Protein AF-A0A2D1U1T8-F1 (afdb_monomer_lite)

Organism: NCBI:txid363852

Radius of gyration: 17.09 Å; chains: 1; bounding box: 47×37×37 Å

Structure (mmCIF, N/CA/C/O backbone):
data_AF-A0A2D1U1T8-F1
#
_entry.id   AF-A0A2D1U1T8-F1
#
loop_
_atom_site.group_PDB
_atom_site.id
_atom_site.type_symbol
_atom_site.label_atom_id
_atom_site.label_alt_id
_atom_site.label_comp_id
_atom_site.label_asym_id
_atom_site.label_entity_id
_atom_site.label_seq_id
_atom_site.pdbx_PDB_ins_code
_atom_site.Cartn_x
_atom_site.Cartn_y
_atom_site.Cartn_z
_atom_site.occupancy
_atom_site.B_iso_or_equiv
_atom_site.auth_seq_id
_atom_site.auth_comp_id
_atom_site.auth_asym_id
_atom_site.auth_atom_id
_atom_site.pdbx_PDB_model_num
ATOM 1 N N . MET A 1 1 ? -21.885 9.588 4.113 1.00 41.53 1 MET A N 1
ATOM 2 C CA . MET A 1 1 ? -21.966 8.549 3.064 1.00 41.53 1 MET A CA 1
ATOM 3 C C . MET A 1 1 ? -20.714 8.677 2.217 1.00 41.53 1 MET A C 1
ATOM 5 O O . MET A 1 1 ? -20.430 9.784 1.781 1.00 41.53 1 MET A O 1
ATOM 9 N N . GLY A 1 2 ? -19.911 7.618 2.103 1.00 47.50 2 GLY A N 1
ATOM 10 C CA . GLY A 1 2 ? -18.687 7.653 1.299 1.00 47.50 2 GLY A CA 1
ATOM 11 C C . GLY A 1 2 ? -19.028 7.720 -0.188 1.00 47.50 2 GLY A C 1
ATOM 12 O O . GLY A 1 2 ? -19.936 7.023 -0.636 1.00 47.50 2 GLY A O 1
ATOM 13 N N . ASN A 1 3 ? -18.329 8.566 -0.944 1.00 52.59 3 ASN A N 1
ATOM 14 C CA . ASN A 1 3 ? -18.464 8.590 -2.397 1.00 52.59 3 ASN A CA 1
ATOM 15 C C . ASN A 1 3 ? -17.916 7.274 -2.956 1.00 52.59 3 ASN A C 1
ATOM 17 O O . ASN A 1 3 ? -16.725 6.993 -2.818 1.00 52.59 3 ASN A O 1
ATOM 21 N N . ALA A 1 4 ? -18.791 6.462 -3.552 1.00 58.38 4 ALA A N 1
ATOM 22 C CA . ALA A 1 4 ? -18.382 5.251 -4.243 1.00 58.38 4 ALA A CA 1
ATOM 23 C C . ALA A 1 4 ? -17.460 5.615 -5.415 1.00 58.38 4 ALA A C 1
ATOM 25 O O . ALA A 1 4 ? -17.736 6.530 -6.187 1.00 58.38 4 ALA A O 1
ATOM 26 N N . ILE A 1 5 ? -16.363 4.874 -5.521 1.00 56.47 5 ILE A N 1
ATOM 27 C CA . ILE A 1 5 ? -15.279 5.047 -6.501 1.00 56.47 5 ILE A CA 1
ATOM 28 C C . ILE A 1 5 ? -15.797 5.012 -7.929 1.00 56.47 5 ILE A C 1
ATOM 30 O O . ILE A 1 5 ? -15.377 5.767 -8.801 1.00 56.47 5 ILE A O 1
ATOM 34 N N . PHE A 1 6 ? -16.716 4.089 -8.144 1.00 72.56 6 PHE A N 1
ATOM 35 C CA . PHE A 1 6 ? -17.351 3.855 -9.408 1.00 72.56 6 PHE A CA 1
ATOM 36 C C . PHE A 1 6 ? -18.832 4.117 -9.214 1.00 72.56 6 PHE A C 1
ATOM 38 O O . PHE A 1 6 ? -19.437 3.645 -8.246 1.00 72.56 6 PHE A O 1
ATOM 45 N N . SER A 1 7 ? -19.426 4.865 -10.140 1.00 80.69 7 SER A N 1
ATOM 46 C CA . SER A 1 7 ? -20.875 4.989 -10.158 1.00 80.69 7 SER A CA 1
ATOM 47 C C . SER A 1 7 ? -21.492 3.602 -10.331 1.00 80.69 7 SER A C 1
ATOM 49 O O . SER A 1 7 ? -20.929 2.733 -11.004 1.00 80.69 7 SER A O 1
ATOM 51 N N . GLN A 1 8 ? -22.679 3.396 -9.760 1.00 83.38 8 GLN A N 1
ATOM 52 C CA . GLN A 1 8 ? -23.401 2.140 -9.947 1.00 83.38 8 GLN A CA 1
ATOM 53 C C . GLN A 1 8 ? -23.599 1.839 -11.440 1.00 83.38 8 GLN A C 1
ATOM 55 O O . GLN A 1 8 ? -23.509 0.687 -11.859 1.00 83.38 8 GLN A O 1
ATOM 60 N N . THR A 1 9 ? -23.795 2.880 -12.253 1.00 85.81 9 THR A N 1
ATOM 61 C CA . THR A 1 9 ? -23.894 2.795 -13.713 1.00 85.81 9 THR A CA 1
ATOM 62 C C . THR A 1 9 ? -22.612 2.268 -14.352 1.00 85.81 9 THR A C 1
ATOM 64 O O . THR A 1 9 ? -22.692 1.371 -15.186 1.00 85.81 9 THR A O 1
ATOM 67 N N . PHE A 1 10 ? -21.442 2.776 -13.948 1.00 86.00 10 PHE A N 1
ATOM 68 C CA . PHE A 1 10 ? -20.150 2.279 -14.425 1.00 86.00 10 PHE A CA 1
ATOM 69 C C . PHE A 1 10 ? -19.957 0.817 -14.016 1.00 86.00 10 PHE A C 1
ATOM 71 O O . PHE A 1 10 ? -19.751 -0.031 -14.877 1.00 86.00 10 PHE A O 1
ATOM 78 N N . LEU A 1 11 ? -20.122 0.490 -12.728 1.00 85.31 11 LEU A N 1
ATOM 79 C CA . LEU A 1 11 ? -19.961 -0.884 -12.233 1.00 85.31 11 LEU A CA 1
ATOM 80 C C . LEU A 1 11 ? -20.883 -1.864 -12.944 1.00 85.31 11 LEU A C 1
ATOM 82 O O . LEU A 1 11 ? -20.452 -2.949 -13.309 1.00 85.31 11 LEU A O 1
ATOM 86 N N . SER A 1 12 ? -22.135 -1.478 -13.183 1.00 86.50 12 SER A N 1
ATOM 87 C CA . SER A 1 12 ? -23.113 -2.346 -13.841 1.00 86.50 12 SER A CA 1
ATOM 88 C C . SER A 1 12 ? -22.674 -2.770 -15.245 1.00 86.50 12 SER A C 1
ATOM 90 O O . SER A 1 12 ? -23.080 -3.835 -15.696 1.00 86.50 12 SER A O 1
ATOM 92 N N . GLN A 1 13 ? -21.845 -1.983 -15.939 1.00 87.88 13 GLN A N 1
ATOM 93 C CA . GLN A 1 13 ? -21.294 -2.375 -17.240 1.00 87.88 13 GLN A CA 1
ATOM 94 C C . GLN A 1 13 ? -20.273 -3.508 -17.099 1.00 87.88 13 GLN A C 1
ATOM 96 O O . GLN A 1 13 ? -20.350 -4.480 -17.841 1.00 87.88 13 GLN A O 1
ATOM 101 N N . TYR A 1 14 ? -19.384 -3.427 -16.109 1.00 83.25 14 TYR A N 1
ATOM 102 C CA . TYR A 1 14 ? -18.359 -4.446 -15.858 1.00 83.25 14 TYR A CA 1
ATOM 103 C C . TYR A 1 14 ? -18.921 -5.688 -15.150 1.00 83.25 14 TYR A C 1
ATOM 105 O O . TYR A 1 14 ? -18.466 -6.803 -15.386 1.00 83.25 14 TYR A O 1
ATOM 113 N N . LEU A 1 15 ? -19.947 -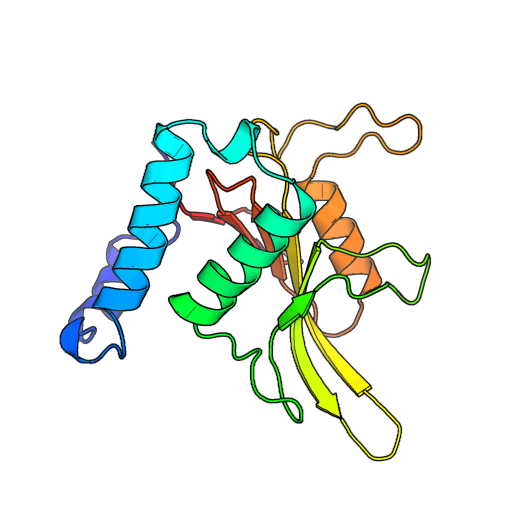5.521 -14.312 1.00 85.81 15 LEU A N 1
ATOM 114 C CA . LEU A 1 15 ? -20.564 -6.615 -13.560 1.00 85.81 15 LEU A CA 1
ATOM 115 C C . LEU A 1 15 ? -21.448 -7.530 -14.417 1.00 85.81 15 LEU A C 1
ATOM 117 O O . LEU A 1 15 ? -21.689 -8.665 -14.015 1.00 85.81 15 LEU A O 1
ATOM 121 N N . LYS A 1 16 ? -21.925 -7.074 -15.587 1.00 85.88 16 LYS A N 1
ATOM 122 C CA . LYS A 1 16 ? -22.745 -7.898 -16.499 1.00 85.88 16 LYS A CA 1
ATOM 123 C C . LYS A 1 16 ? -22.043 -9.196 -16.890 1.00 85.88 16 LYS A C 1
ATOM 125 O O . LYS A 1 16 ? -22.657 -10.266 -16.841 1.00 85.88 16 LYS A O 1
ATOM 130 N N . ASP A 1 17 ? -20.756 -9.091 -17.197 1.00 83.25 17 ASP A N 1
ATOM 131 C CA . ASP A 1 17 ? -19.939 -10.207 -17.674 1.00 83.25 17 ASP A CA 1
ATOM 132 C C . ASP A 1 17 ? -19.016 -10.762 -16.588 1.00 83.25 17 ASP A C 1
ATOM 134 O O . ASP A 1 17 ? -18.489 -11.863 -16.731 1.00 83.25 17 ASP A O 1
ATOM 138 N N . PHE A 1 18 ? -18.877 -10.058 -15.460 1.00 83.50 18 PHE A N 1
ATOM 139 C CA . PHE A 1 18 ? -18.132 -10.568 -14.320 1.00 83.50 18 PHE A CA 1
ATOM 140 C C . PHE A 1 18 ? -18.779 -11.850 -13.785 1.00 83.50 18 PHE A C 1
ATOM 142 O O . PHE A 1 18 ? -19.981 -11.917 -13.493 1.00 83.50 18 PHE A O 1
ATOM 149 N N . ARG A 1 19 ? -17.968 -12.895 -13.641 1.00 83.88 19 ARG A N 1
ATOM 150 C CA . ARG A 1 19 ? -18.368 -14.154 -13.023 1.00 83.88 19 ARG A CA 1
ATOM 151 C C . ARG A 1 19 ? -17.420 -14.415 -11.871 1.00 83.88 19 ARG A C 1
ATOM 153 O O . ARG A 1 19 ? -16.257 -14.717 -12.069 1.00 83.88 19 ARG A O 1
ATOM 160 N N . LEU A 1 20 ? -17.941 -14.369 -10.649 1.00 79.38 20 LEU A N 1
ATOM 161 C CA . LEU A 1 20 ? -17.135 -14.648 -9.459 1.00 79.38 20 LEU A CA 1
ATOM 162 C C . LEU A 1 20 ? -16.451 -16.028 -9.528 1.00 79.38 20 LEU A C 1
ATOM 164 O O . LEU A 1 20 ? -15.364 -16.212 -9.002 1.00 79.38 20 LEU A O 1
ATOM 168 N N . GLN A 1 21 ? -17.086 -16.986 -10.207 1.00 79.31 21 GLN A N 1
ATOM 169 C CA . GLN A 1 21 ? -16.575 -18.343 -10.412 1.00 79.31 21 GLN A CA 1
ATOM 170 C C . GLN A 1 21 ? -15.409 -18.424 -11.411 1.00 79.31 21 GLN A C 1
ATOM 172 O O . GLN A 1 21 ? -14.695 -19.420 -11.397 1.00 79.31 21 GLN A O 1
ATOM 177 N N . SER A 1 22 ? -15.220 -17.423 -12.282 1.00 83.06 22 SER A N 1
ATOM 178 C CA . SER A 1 22 ? -14.068 -17.382 -13.195 1.00 83.06 22 SER A CA 1
ATOM 179 C C . SER A 1 22 ? -12.816 -16.807 -12.536 1.00 83.06 22 SER A C 1
ATOM 181 O O . SER A 1 22 ? -11.733 -16.913 -13.103 1.00 83.06 22 SER A O 1
ATOM 183 N N . GLU A 1 23 ? -12.949 -16.207 -11.352 1.00 82.19 23 GLU A N 1
ATOM 184 C CA . GLU A 1 23 ? -11.810 -15.731 -10.579 1.00 82.19 23 GLU A CA 1
ATOM 185 C C . GLU A 1 23 ? -11.102 -16.896 -9.896 1.00 82.19 23 GLU A C 1
ATOM 187 O O . GLU A 1 23 ? -11.680 -17.625 -9.084 1.00 82.19 23 GLU A O 1
ATOM 192 N N . THR A 1 24 ? -9.814 -17.046 -10.190 1.00 83.75 24 THR A N 1
ATOM 193 C CA . THR A 1 24 ? -8.978 -18.038 -9.519 1.00 83.75 24 THR A CA 1
ATOM 194 C C . THR A 1 24 ? -8.834 -17.696 -8.038 1.00 83.75 24 THR A C 1
ATOM 196 O O . THR A 1 24 ? -8.708 -16.528 -7.652 1.00 83.75 24 THR A O 1
ATOM 199 N N . ASP A 1 25 ? -8.839 -18.734 -7.202 1.00 88.62 25 ASP A N 1
ATOM 200 C CA . ASP A 1 25 ? -8.588 -18.648 -5.761 1.00 88.62 25 ASP A CA 1
ATOM 201 C C . ASP A 1 25 ? -9.517 -17.693 -4.994 1.00 88.62 25 ASP A C 1
ATOM 203 O O . ASP A 1 25 ? -9.158 -17.178 -3.934 1.00 88.62 25 ASP A O 1
ATOM 207 N N . ILE A 1 26 ? -10.741 -17.467 -5.484 1.00 89.75 26 ILE A N 1
ATOM 208 C CA . ILE A 1 26 ? -11.657 -16.483 -4.892 1.00 89.75 26 ILE A CA 1
ATOM 209 C C . ILE A 1 26 ? -11.950 -16.730 -3.404 1.00 89.75 26 ILE A C 1
ATOM 211 O O . ILE A 1 26 ? -12.024 -15.783 -2.621 1.00 89.75 26 ILE A O 1
ATOM 215 N N . TYR A 1 27 ? -12.051 -17.994 -2.982 1.00 90.62 27 TYR A N 1
ATOM 216 C CA . TYR A 1 27 ? -12.246 -18.351 -1.574 1.00 90.62 27 TYR A CA 1
ATOM 217 C C . TYR A 1 27 ? -11.041 -17.975 -0.710 1.00 90.62 27 TYR A C 1
ATOM 219 O O . TYR A 1 27 ? -11.219 -17.409 0.365 1.00 90.62 27 TYR A O 1
ATOM 227 N N . ARG A 1 28 ? -9.823 -18.209 -1.210 1.00 93.19 28 ARG A N 1
ATOM 228 C CA . ARG A 1 28 ? -8.581 -17.823 -0.531 1.00 93.19 28 ARG A CA 1
ATOM 229 C C . ARG A 1 28 ? -8.463 -16.302 -0.433 1.00 93.19 28 ARG A C 1
ATOM 231 O O . ARG A 1 28 ? -8.166 -15.779 0.635 1.00 93.19 28 ARG A O 1
ATOM 238 N N . LYS A 1 29 ? -8.750 -15.577 -1.521 1.0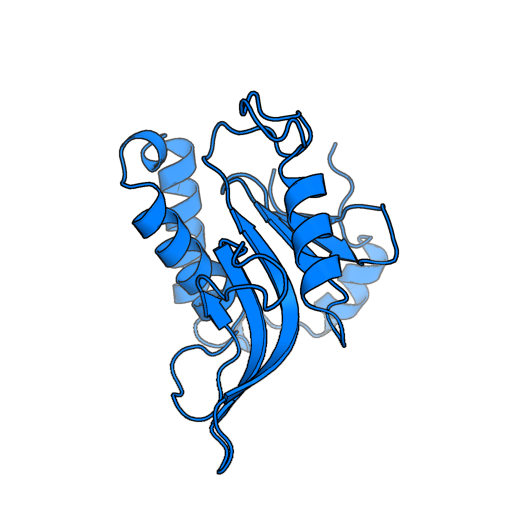0 94.12 29 LYS A N 1
ATOM 239 C CA . LYS A 1 29 ? -8.764 -14.103 -1.525 1.00 94.12 29 LYS A CA 1
ATOM 240 C C . LYS A 1 29 ? -9.760 -13.560 -0.497 1.00 94.12 29 LYS A C 1
ATOM 242 O O . LYS A 1 29 ? -9.440 -12.637 0.248 1.00 94.12 29 LYS A O 1
ATOM 247 N N . LYS A 1 30 ? -10.952 -14.163 -0.416 1.00 93.44 30 LYS A N 1
ATOM 248 C CA . LYS A 1 30 ? -11.960 -13.808 0.588 1.00 93.44 30 LYS A CA 1
ATOM 249 C C . LYS A 1 30 ? -11.464 -14.069 2.012 1.00 93.44 30 LYS A C 1
ATOM 251 O O . LYS A 1 30 ? -11.627 -13.202 2.860 1.00 93.44 30 LYS A O 1
ATOM 256 N N . GLU A 1 31 ? -10.852 -15.220 2.273 1.00 95.88 31 GLU A N 1
ATOM 257 C CA . GLU A 1 31 ? -10.323 -15.576 3.597 1.00 95.88 31 GLU A CA 1
ATOM 258 C C . GLU A 1 31 ? -9.246 -14.591 4.081 1.00 95.88 31 GLU A C 1
ATOM 260 O O . GLU A 1 31 ? -9.255 -14.174 5.243 1.00 95.88 31 GLU A O 1
ATOM 265 N N . ILE A 1 32 ? -8.365 -14.154 3.176 1.00 96.00 32 ILE A N 1
ATOM 266 C CA . ILE A 1 32 ? -7.378 -13.103 3.451 1.00 96.00 32 ILE A CA 1
ATOM 267 C C . ILE A 1 32 ? -8.092 -11.816 3.889 1.00 96.00 32 ILE A C 1
ATOM 269 O O . ILE A 1 32 ? -7.803 -11.277 4.959 1.00 96.00 32 ILE A O 1
ATOM 273 N N . ILE A 1 33 ? -9.069 -11.348 3.106 1.00 94.62 33 ILE A N 1
ATOM 274 C CA . ILE A 1 33 ? -9.834 -10.131 3.418 1.00 94.62 33 ILE A CA 1
ATOM 275 C C . ILE A 1 33 ? -10.574 -10.271 4.758 1.00 94.62 33 ILE A C 1
ATOM 277 O O . ILE A 1 33 ? -10.512 -9.367 5.594 1.00 94.62 33 ILE A O 1
ATOM 281 N N . ASP A 1 34 ? -11.239 -11.404 4.998 1.00 95.19 34 ASP A N 1
ATOM 282 C CA . ASP A 1 34 ? -11.959 -11.675 6.246 1.00 95.19 34 ASP A CA 1
ATOM 283 C C . ASP A 1 34 ? -11.014 -11.637 7.459 1.00 95.19 34 ASP A C 1
ATOM 285 O O . ASP A 1 34 ? -11.373 -11.102 8.512 1.00 95.19 34 ASP A O 1
ATOM 289 N N . THR A 1 35 ? -9.790 -12.153 7.308 1.00 94.88 35 THR A N 1
ATOM 290 C CA . THR A 1 35 ? -8.758 -12.129 8.353 1.00 94.88 35 THR A CA 1
ATOM 291 C C . THR A 1 35 ? -8.369 -10.697 8.715 1.00 94.88 35 THR A C 1
ATOM 293 O O . THR A 1 35 ? -8.358 -10.348 9.899 1.00 94.88 35 THR A O 1
ATOM 296 N N . TRP A 1 36 ? -8.126 -9.838 7.720 1.00 94.25 36 TRP A N 1
ATOM 297 C CA . TRP A 1 36 ? -7.844 -8.417 7.954 1.00 94.25 36 TRP A CA 1
ATOM 298 C C . TRP A 1 36 ? -9.014 -7.705 8.635 1.00 94.25 36 TRP A C 1
ATOM 300 O O . TRP A 1 36 ? -8.812 -7.000 9.626 1.00 94.25 36 TRP A O 1
ATOM 310 N N . ILE A 1 37 ? -10.248 -7.956 8.187 1.00 92.56 37 ILE A N 1
ATOM 311 C CA . ILE A 1 37 ? -11.459 -7.410 8.820 1.00 92.56 37 ILE A CA 1
ATOM 312 C C . ILE A 1 37 ? -11.555 -7.852 10.289 1.00 92.56 37 ILE A C 1
ATOM 314 O O . ILE A 1 37 ? -11.849 -7.035 11.167 1.00 92.56 37 ILE A O 1
ATOM 318 N N . ALA A 1 38 ? -11.283 -9.122 10.594 1.00 92.81 38 ALA A N 1
ATOM 319 C CA . ALA A 1 38 ? -11.298 -9.634 11.962 1.00 92.81 38 ALA A CA 1
ATOM 320 C C . ALA A 1 38 ? -10.201 -8.995 12.834 1.00 92.81 38 ALA A C 1
ATOM 322 O O . ALA A 1 38 ? -10.454 -8.632 13.989 1.00 92.81 38 ALA A O 1
ATOM 323 N N . MET A 1 39 ? -8.994 -8.805 12.293 1.00 90.62 39 MET A N 1
ATOM 324 C CA . MET A 1 39 ? -7.884 -8.140 12.986 1.00 90.62 39 MET A CA 1
ATOM 325 C C . MET A 1 39 ? -8.188 -6.667 13.295 1.00 90.62 39 MET A C 1
ATOM 327 O O . MET A 1 39 ? -7.908 -6.211 14.407 1.00 90.62 39 MET A O 1
ATOM 331 N N . LEU A 1 40 ? -8.816 -5.952 12.356 1.00 89.00 40 LEU A N 1
ATOM 332 C CA . LEU A 1 40 ? -9.270 -4.570 12.536 1.00 89.00 40 LEU A CA 1
ATOM 333 C C . LEU A 1 40 ? -10.335 -4.475 13.636 1.00 89.00 40 LEU A C 1
ATOM 335 O O . LEU A 1 40 ? -10.195 -3.691 14.575 1.00 89.00 40 LEU A O 1
ATOM 339 N N . ARG A 1 41 ? -11.366 -5.328 13.579 1.00 88.62 41 ARG A N 1
ATOM 340 C CA . ARG A 1 41 ? -12.467 -5.344 14.561 1.00 88.62 41 ARG A CA 1
ATOM 341 C C . ARG A 1 41 ? -12.002 -5.677 15.974 1.00 88.62 41 ARG A C 1
ATOM 343 O O . ARG A 1 41 ? -12.496 -5.102 16.939 1.00 88.62 41 ARG A O 1
ATOM 350 N N . SER A 1 42 ? -11.041 -6.588 16.097 1.00 88.88 42 SER A N 1
ATOM 351 C CA . SER A 1 42 ? -10.475 -6.994 17.386 1.00 88.88 42 SER A CA 1
ATOM 352 C C . SER A 1 42 ? -9.388 -6.049 17.913 1.00 88.88 42 SER A C 1
ATOM 354 O O . SER A 1 42 ? -8.860 -6.292 18.995 1.00 88.88 42 SER A O 1
ATOM 356 N N . LYS A 1 43 ? -9.034 -4.984 17.173 1.00 83.44 43 LYS A N 1
ATOM 357 C CA . LYS A 1 43 ? -7.928 -4.054 17.482 1.00 83.44 43 LYS A CA 1
ATOM 358 C C . LYS A 1 43 ? -6.567 -4.741 17.680 1.00 83.44 43 LYS A C 1
ATOM 360 O O . LYS A 1 43 ? -5.648 -4.142 18.239 1.00 83.44 43 LYS A O 1
ATOM 365 N N . ARG A 1 44 ? -6.406 -5.978 17.191 1.00 80.19 44 ARG A N 1
ATOM 366 C CA . ARG A 1 44 ? -5.167 -6.764 17.333 1.00 80.19 44 ARG A CA 1
ATOM 367 C C . ARG A 1 44 ? -3.987 -6.120 16.614 1.00 80.19 44 ARG A C 1
ATOM 369 O O . ARG A 1 44 ? -2.861 -6.312 17.053 1.00 80.19 44 ARG A O 1
ATOM 376 N N . LEU A 1 45 ? -4.248 -5.315 15.580 1.00 78.69 45 LEU A N 1
ATOM 377 C CA . LEU A 1 45 ? -3.224 -4.564 14.845 1.00 78.69 45 LEU A CA 1
ATOM 378 C C . LEU A 1 45 ? -2.400 -3.620 15.734 1.00 78.69 45 LEU A C 1
ATOM 380 O O . LEU A 1 45 ? -1.250 -3.356 15.419 1.00 78.69 45 LEU A O 1
ATOM 384 N N . ASN A 1 46 ? -2.935 -3.178 16.877 1.00 72.88 46 ASN A N 1
ATOM 385 C CA . ASN A 1 46 ? -2.205 -2.314 17.811 1.00 72.88 46 ASN A CA 1
ATOM 386 C C . ASN A 1 46 ? -1.138 -3.061 18.636 1.00 72.88 46 ASN A C 1
ATOM 388 O O . ASN A 1 46 ? -0.354 -2.420 19.329 1.00 72.88 46 ASN A O 1
ATOM 392 N N . ALA A 1 47 ? -1.141 -4.399 18.619 1.00 70.62 47 ALA A N 1
ATOM 393 C CA . ALA A 1 47 ? -0.274 -5.242 19.446 1.00 70.62 47 ALA A CA 1
ATOM 394 C C . ALA A 1 47 ? 0.809 -5.988 18.643 1.00 70.62 47 ALA A C 1
ATOM 396 O O . ALA A 1 47 ? 1.588 -6.739 19.227 1.00 70.62 47 ALA A O 1
ATOM 397 N N . VAL A 1 48 ? 0.843 -5.823 17.319 1.00 72.75 48 VAL A N 1
ATOM 398 C CA . VAL A 1 48 ? 1.773 -6.521 16.415 1.00 72.75 48 VAL A CA 1
ATOM 399 C C . VAL A 1 48 ? 2.883 -5.574 15.961 1.00 72.75 48 VAL A C 1
ATOM 401 O O . VAL A 1 48 ? 2.709 -4.357 15.959 1.00 72.75 48 VAL A O 1
ATOM 404 N N . LYS A 1 49 ? 4.037 -6.125 15.565 1.00 75.56 49 LYS A N 1
ATOM 405 C CA . LYS A 1 49 ? 5.159 -5.331 15.051 1.00 75.56 49 LYS A CA 1
ATOM 406 C C . LYS A 1 49 ? 4.737 -4.607 13.764 1.00 75.56 49 LYS A C 1
ATOM 408 O O . LYS A 1 49 ? 4.303 -5.254 12.810 1.00 75.56 49 LYS A O 1
ATOM 413 N N . GLU A 1 50 ? 4.888 -3.282 13.741 1.00 77.50 50 GLU A N 1
ATOM 414 C CA . GLU A 1 50 ? 4.439 -2.415 12.637 1.00 77.50 50 GLU A CA 1
ATOM 415 C C . GLU A 1 50 ? 5.014 -2.868 11.286 1.00 77.50 50 GLU A C 1
ATOM 417 O O . GLU A 1 50 ? 4.269 -3.103 10.342 1.00 77.50 50 GLU A O 1
ATOM 422 N N . GLU A 1 51 ? 6.329 -3.069 11.215 1.00 80.81 51 GLU A N 1
ATOM 423 C CA . GLU A 1 51 ? 7.044 -3.398 9.973 1.00 80.81 51 GLU A CA 1
ATOM 424 C C . GLU A 1 51 ? 6.615 -4.749 9.371 1.00 80.81 51 GLU A C 1
ATOM 426 O O . GLU A 1 51 ? 6.339 -4.845 8.177 1.00 80.81 51 GLU A O 1
ATOM 431 N N . GLU A 1 52 ? 6.454 -5.778 10.208 1.00 84.12 52 GLU A N 1
ATOM 432 C CA . GLU A 1 52 ? 5.959 -7.092 9.775 1.00 84.12 52 GLU A CA 1
ATOM 433 C C . GLU A 1 52 ? 4.500 -7.011 9.312 1.00 84.12 52 GLU A C 1
ATOM 435 O O . GLU A 1 52 ? 4.118 -7.607 8.307 1.00 84.12 52 GLU A O 1
ATOM 440 N N . THR A 1 53 ? 3.685 -6.223 10.016 1.00 90.44 53 THR A N 1
ATOM 441 C CA . THR A 1 53 ? 2.272 -6.029 9.674 1.00 90.44 53 THR A CA 1
ATOM 442 C C . THR A 1 53 ? 2.118 -5.316 8.335 1.00 90.44 53 THR A C 1
ATOM 444 O O . THR A 1 53 ? 1.277 -5.713 7.529 1.00 90.44 53 THR A O 1
ATOM 447 N N . LYS A 1 54 ? 2.942 -4.295 8.073 1.00 92.00 54 LYS A N 1
ATOM 448 C CA . LYS A 1 54 ? 2.977 -3.584 6.790 1.00 92.00 54 LYS A CA 1
ATOM 449 C C . LYS A 1 54 ? 3.368 -4.508 5.649 1.00 92.00 54 LYS A C 1
ATOM 451 O O . LYS A 1 54 ? 2.631 -4.581 4.669 1.00 92.00 54 LYS A O 1
ATOM 456 N N . SER A 1 55 ? 4.470 -5.241 5.809 1.00 92.00 55 SER A N 1
ATOM 457 C CA . SER A 1 55 ? 4.947 -6.192 4.803 1.00 92.00 55 SER A CA 1
ATOM 458 C C . SER A 1 55 ?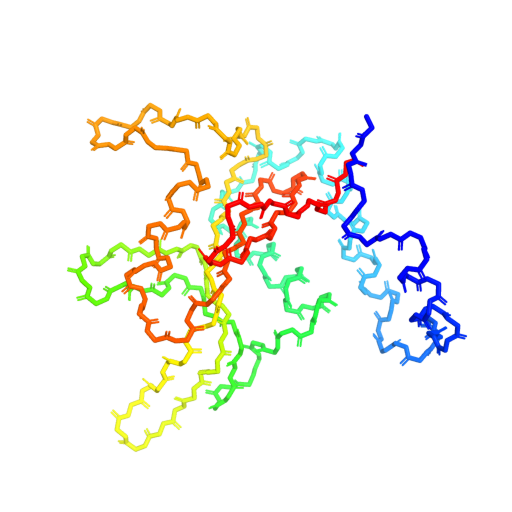 3.877 -7.235 4.477 1.00 92.00 55 SER A C 1
ATOM 460 O O . SER A 1 55 ? 3.473 -7.400 3.323 1.00 92.00 55 SER A O 1
ATOM 462 N N . ARG A 1 56 ? 3.292 -7.847 5.515 1.00 93.75 56 ARG A N 1
ATOM 463 C CA . ARG A 1 56 ? 2.199 -8.811 5.366 1.00 93.75 56 ARG A CA 1
ATOM 464 C C . ARG A 1 56 ? 0.991 -8.212 4.646 1.00 93.75 56 ARG A C 1
ATOM 466 O O . ARG A 1 56 ? 0.459 -8.846 3.742 1.00 93.75 56 ARG A O 1
ATOM 473 N N . PHE A 1 57 ? 0.566 -7.004 5.014 1.00 94.81 57 PHE A N 1
ATOM 474 C CA . PHE A 1 57 ? -0.552 -6.321 4.357 1.00 94.81 57 PHE A CA 1
ATOM 475 C C . PHE A 1 57 ? -0.285 -6.081 2.873 1.00 94.81 57 PHE A C 1
ATOM 477 O O . PHE A 1 57 ? -1.156 -6.332 2.044 1.00 94.81 57 PHE A O 1
ATOM 484 N N . ILE A 1 58 ? 0.923 -5.628 2.530 1.00 95.25 58 ILE A N 1
ATOM 485 C CA . ILE A 1 58 ? 1.313 -5.363 1.146 1.00 95.25 58 ILE A CA 1
ATOM 486 C C . ILE A 1 58 ? 1.243 -6.650 0.316 1.00 95.25 58 ILE A C 1
ATOM 488 O O . ILE A 1 58 ? 0.587 -6.677 -0.728 1.00 95.25 58 ILE A O 1
ATOM 492 N N . LEU A 1 59 ? 1.868 -7.726 0.794 1.00 94.94 59 LEU A N 1
ATOM 493 C CA . LEU A 1 59 ? 1.926 -8.994 0.068 1.00 94.94 59 LEU A CA 1
ATOM 494 C C . LEU A 1 59 ? 0.562 -9.686 -0.017 1.00 94.94 59 LEU A C 1
ATOM 496 O O . LEU A 1 59 ? 0.211 -10.209 -1.071 1.00 94.94 59 LEU A O 1
ATOM 500 N N . GLU A 1 60 ? -0.239 -9.662 1.048 1.00 95.75 60 GLU A N 1
ATOM 501 C CA . GLU A 1 60 ? -1.555 -10.304 1.045 1.00 95.75 60 GLU A CA 1
ATOM 502 C C . GLU A 1 60 ? -2.581 -9.514 0.216 1.00 95.75 60 GLU A C 1
ATOM 504 O O . GLU A 1 60 ? -3.292 -10.097 -0.601 1.00 95.75 60 GLU A O 1
ATOM 509 N N . ILE A 1 61 ? -2.658 -8.187 0.374 1.00 95.50 61 ILE A N 1
ATOM 510 C CA . ILE A 1 61 ? -3.665 -7.377 -0.326 1.00 95.50 61 ILE A CA 1
ATOM 511 C C . ILE A 1 61 ? -3.256 -7.095 -1.771 1.00 95.50 61 ILE A C 1
ATOM 513 O O . ILE A 1 61 ? -4.035 -7.338 -2.690 1.00 95.50 61 ILE A O 1
ATOM 517 N N . PHE A 1 62 ? -2.045 -6.596 -2.015 1.00 95.19 62 PHE A N 1
ATOM 518 C CA . PHE A 1 62 ? -1.633 -6.266 -3.381 1.00 95.19 62 PHE A CA 1
ATOM 519 C C . PHE A 1 62 ? -1.136 -7.509 -4.119 1.00 95.19 62 PHE A C 1
ATOM 521 O O . PHE A 1 62 ? -1.464 -7.699 -5.287 1.00 95.19 62 PHE A O 1
ATOM 528 N N . GLY A 1 63 ? -0.410 -8.393 -3.439 1.00 94.38 63 GLY A N 1
ATOM 529 C CA . GLY A 1 63 ? 0.085 -9.622 -4.050 1.00 94.38 63 GLY A CA 1
ATOM 530 C C . GLY A 1 63 ? -1.006 -10.668 -4.248 1.00 94.38 63 GLY A C 1
ATOM 531 O O . GLY A 1 63 ? -1.392 -10.954 -5.378 1.00 94.38 63 GLY A O 1
ATOM 532 N N . ASP A 1 64 ? -1.505 -11.247 -3.159 1.00 94.06 64 ASP A N 1
ATOM 533 C CA . ASP A 1 64 ? -2.391 -12.415 -3.229 1.00 94.06 64 ASP A CA 1
ATOM 534 C C . ASP A 1 64 ? -3.841 -12.057 -3.625 1.00 94.06 64 ASP A C 1
ATOM 536 O O . ASP A 1 64 ? -4.472 -12.799 -4.382 1.00 94.06 64 ASP A O 1
ATOM 540 N N . VAL A 1 65 ? -4.387 -10.923 -3.162 1.00 93.25 65 VAL A N 1
ATOM 541 C CA . VAL A 1 65 ? -5.766 -10.506 -3.492 1.00 93.25 65 VAL A CA 1
ATOM 542 C C . VAL A 1 65 ? -5.845 -9.813 -4.854 1.00 93.25 65 VAL A C 1
ATOM 544 O O . VAL A 1 65 ? -6.638 -10.236 -5.700 1.00 93.25 65 VAL A O 1
ATOM 547 N N . LEU A 1 66 ? -5.036 -8.773 -5.086 1.00 91.56 66 LEU A N 1
ATOM 548 C CA . LEU A 1 66 ? -5.049 -8.012 -6.345 1.00 91.56 66 LEU A CA 1
ATOM 549 C C . LEU A 1 66 ? -4.205 -8.646 -7.464 1.00 91.56 66 LEU A C 1
ATOM 551 O O . LEU A 1 66 ? -4.342 -8.247 -8.618 1.00 91.56 66 LEU A O 1
ATOM 555 N N . GLY A 1 67 ? -3.377 -9.647 -7.157 1.00 91.12 67 GLY A N 1
ATOM 556 C CA . GLY A 1 67 ? -2.654 -10.432 -8.160 1.00 91.12 67 GLY A CA 1
ATOM 557 C C . GLY A 1 67 ? -1.343 -9.815 -8.649 1.00 91.12 67 GLY A C 1
ATOM 558 O O . GLY A 1 67 ? -0.808 -10.264 -9.665 1.00 91.12 67 GLY A O 1
ATOM 559 N N . PHE A 1 68 ? -0.789 -8.809 -7.963 1.00 92.38 68 PHE A N 1
ATOM 560 C CA . PHE A 1 68 ? 0.526 -8.270 -8.314 1.00 92.38 68 PHE A CA 1
ATOM 561 C C . PHE A 1 68 ? 1.620 -9.284 -7.950 1.00 92.38 68 PHE A C 1
ATOM 563 O O . PHE A 1 68 ? 2.033 -9.415 -6.801 1.00 92.38 68 PHE A O 1
ATOM 570 N N . ASN A 1 69 ? 2.099 -10.030 -8.945 1.00 87.56 69 ASN A N 1
ATOM 571 C CA . ASN A 1 69 ? 3.110 -11.067 -8.759 1.00 87.56 69 ASN A CA 1
ATOM 572 C C . ASN A 1 69 ? 4.378 -10.533 -8.069 1.00 87.56 69 ASN A C 1
ATOM 574 O O . ASN A 1 69 ? 5.034 -9.636 -8.582 1.00 87.56 69 ASN A O 1
ATOM 578 N N . TYR A 1 70 ? 4.775 -11.146 -6.958 1.00 86.19 70 TYR A N 1
ATOM 579 C CA . TYR A 1 70 ? 6.012 -10.841 -6.229 1.00 86.19 70 TYR A CA 1
ATOM 580 C C . TYR A 1 70 ? 6.918 -12.072 -6.049 1.00 86.19 70 TYR A C 1
ATOM 582 O O . TYR A 1 70 ? 7.962 -11.993 -5.411 1.00 86.19 70 TYR A O 1
ATOM 590 N N . LYS A 1 71 ? 6.510 -13.228 -6.592 1.00 79.88 71 LYS A N 1
ATOM 591 C CA . LYS A 1 71 ? 7.153 -14.535 -6.369 1.00 79.88 71 LYS A CA 1
ATOM 592 C C . LYS A 1 71 ? 8.147 -14.908 -7.470 1.00 79.88 71 LYS A C 1
ATOM 594 O O . LYS A 1 71 ? 8.973 -15.791 -7.263 1.00 79.88 71 LYS A O 1
ATOM 599 N N . ASN A 1 72 ? 8.067 -14.274 -8.642 1.00 80.75 72 ASN A N 1
ATOM 600 C CA . ASN A 1 72 ? 8.987 -14.542 -9.746 1.00 80.75 72 ASN A CA 1
ATOM 601 C C . ASN A 1 72 ? 10.241 -13.648 -9.626 1.00 80.75 72 ASN A C 1
ATOM 603 O O . ASN A 1 72 ? 10.126 -12.431 -9.742 1.00 80.75 72 ASN A O 1
ATOM 607 N N . PRO A 1 73 ? 11.440 -14.228 -9.437 1.00 74.06 73 PRO A N 1
ATOM 608 C CA . PRO A 1 73 ? 12.663 -13.464 -9.194 1.00 74.06 73 PRO A CA 1
ATOM 609 C C . PRO A 1 73 ? 13.206 -12.743 -10.435 1.00 74.06 73 PRO A C 1
ATOM 611 O O . PRO A 1 73 ? 14.043 -11.857 -10.298 1.00 74.06 73 PRO A O 1
ATOM 614 N N . SER A 1 74 ? 12.768 -13.112 -11.642 1.00 77.94 74 SER A N 1
ATOM 615 C CA . SER A 1 74 ? 13.214 -12.476 -12.888 1.00 77.94 74 SER A CA 1
ATOM 616 C C . SER A 1 74 ? 12.313 -11.321 -13.308 1.00 77.94 74 SER A C 1
ATOM 618 O O . SER A 1 74 ? 12.807 -10.386 -13.926 1.00 77.94 74 SER A O 1
ATOM 620 N N . ASN A 1 75 ? 11.020 -11.388 -12.970 1.00 82.69 75 ASN A N 1
ATOM 621 C CA . ASN A 1 75 ? 10.012 -10.374 -13.278 1.00 82.69 75 ASN A CA 1
ATOM 622 C C . ASN A 1 75 ? 8.985 -10.308 -12.149 1.00 82.69 75 ASN A C 1
ATOM 624 O O . ASN A 1 75 ? 8.194 -11.239 -11.981 1.00 82.69 75 ASN A O 1
ATOM 628 N N . TRP A 1 76 ? 8.946 -9.206 -11.416 1.00 91.44 76 TRP A N 1
ATOM 629 C CA . TRP A 1 76 ? 7.991 -9.017 -10.331 1.00 91.44 76 TRP A CA 1
ATOM 630 C C . TRP A 1 76 ? 7.376 -7.622 -10.375 1.00 91.44 76 TRP A C 1
ATOM 632 O O . TRP A 1 76 ? 7.850 -6.727 -11.072 1.00 91.44 76 TRP A O 1
ATOM 642 N N . LEU A 1 77 ? 6.277 -7.463 -9.644 1.00 93.56 77 LEU A N 1
ATOM 643 C CA . LEU A 1 77 ? 5.403 -6.299 -9.691 1.00 93.56 77 LEU A CA 1
ATOM 644 C C . LEU A 1 77 ? 5.327 -5.536 -8.367 1.00 93.56 77 LEU A C 1
ATOM 646 O O . LEU A 1 77 ? 4.753 -4.453 -8.342 1.00 93.56 77 LEU A O 1
ATOM 650 N N . ILE A 1 78 ? 5.908 -6.065 -7.283 1.00 93.69 78 ILE A N 1
ATOM 651 C CA . ILE A 1 78 ? 5.943 -5.425 -5.957 1.00 93.69 78 ILE A CA 1
ATOM 652 C C . ILE A 1 78 ? 7.384 -5.318 -5.456 1.00 93.69 78 ILE A C 1
ATOM 654 O O . ILE A 1 78 ? 8.075 -6.326 -5.335 1.00 93.69 78 ILE A O 1
ATOM 658 N N . ARG A 1 79 ? 7.823 -4.116 -5.078 1.00 90.12 79 ARG A N 1
ATOM 659 C CA . ARG A 1 79 ? 9.049 -3.917 -4.294 1.00 90.12 79 ARG A CA 1
ATOM 660 C C . ARG A 1 79 ? 8.744 -3.246 -2.974 1.00 90.12 79 ARG A C 1
ATOM 662 O O . ARG A 1 79 ? 8.266 -2.119 -2.964 1.00 90.12 79 ARG A O 1
ATOM 669 N N . GLU A 1 80 ? 9.100 -3.900 -1.882 1.00 89.75 80 GLU A N 1
ATOM 670 C CA . GLU A 1 80 ? 9.117 -3.273 -0.564 1.00 89.75 80 GLU A CA 1
ATOM 671 C C . GLU A 1 80 ? 10.361 -2.385 -0.418 1.00 89.75 80 GLU A C 1
ATOM 673 O O . GLU A 1 80 ? 11.431 -2.687 -0.958 1.00 89.75 80 GLU A O 1
ATOM 678 N N . GLU A 1 81 ? 10.205 -1.268 0.292 1.00 78.44 81 GLU A N 1
ATOM 679 C CA . GLU A 1 81 ? 11.299 -0.406 0.748 1.00 78.44 81 GLU A CA 1
ATOM 680 C C . GLU A 1 81 ? 12.267 0.108 -0.343 1.00 78.44 81 GLU A C 1
ATOM 682 O O . GLU A 1 81 ? 13.472 0.285 -0.115 1.00 78.44 81 GLU A O 1
ATOM 687 N N . LEU A 1 82 ? 11.760 0.380 -1.549 1.00 76.00 82 LEU A N 1
ATOM 688 C CA . LEU A 1 82 ? 12.571 0.885 -2.658 1.00 76.00 82 LEU A CA 1
ATOM 689 C C . LEU A 1 82 ? 13.132 2.285 -2.350 1.00 76.00 82 LEU A C 1
ATOM 691 O O . LEU A 1 82 ? 12.406 3.277 -2.360 1.00 76.00 82 LEU A O 1
ATOM 695 N N . LYS A 1 83 ? 14.443 2.385 -2.106 1.00 72.25 83 LYS A N 1
ATOM 696 C CA . LYS A 1 83 ? 15.115 3.667 -1.834 1.00 72.25 83 LYS A CA 1
ATOM 697 C C . LYS A 1 83 ? 15.062 4.604 -3.040 1.00 72.25 83 LYS A C 1
ATOM 699 O O . LYS A 1 83 ? 15.427 4.210 -4.149 1.00 72.25 83 LYS A O 1
ATOM 704 N N . SER A 1 84 ? 14.697 5.866 -2.802 1.00 60.41 84 SER A N 1
ATOM 705 C CA . SER A 1 84 ? 14.855 6.932 -3.791 1.00 60.41 84 SER A CA 1
ATOM 706 C C . SER A 1 84 ? 16.344 7.145 -4.095 1.00 60.41 84 SER A C 1
ATOM 708 O O . SER A 1 84 ? 17.198 7.066 -3.205 1.00 60.41 84 SER A O 1
ATOM 710 N N . LYS A 1 85 ? 16.663 7.463 -5.355 1.00 62.78 85 LYS A N 1
ATOM 711 C CA . LYS A 1 85 ? 18.028 7.845 -5.760 1.00 62.78 85 LYS A CA 1
ATOM 712 C C . LYS A 1 85 ? 18.414 9.261 -5.300 1.00 62.78 85 LYS A C 1
ATOM 714 O O . LYS A 1 85 ? 19.575 9.630 -5.420 1.00 62.78 85 LYS A O 1
ATOM 719 N N . VAL A 1 86 ? 17.451 10.049 -4.808 1.00 62.34 86 VAL A N 1
ATOM 720 C CA . VAL A 1 86 ? 17.611 11.485 -4.520 1.00 62.34 86 VAL A CA 1
ATOM 721 C C . VAL A 1 86 ? 18.064 11.735 -3.083 1.00 62.34 86 VAL A C 1
ATOM 723 O O . VAL A 1 86 ? 18.959 12.539 -2.856 1.00 62.34 86 VAL A O 1
ATOM 726 N N . ASP A 1 87 ? 17.456 11.064 -2.104 1.00 61.06 87 ASP A N 1
ATOM 727 C CA . ASP A 1 87 ? 17.673 11.366 -0.681 1.00 61.06 87 ASP A CA 1
ATOM 728 C C . ASP A 1 87 ? 17.618 10.133 0.237 1.00 61.06 87 ASP A C 1
ATOM 730 O O . ASP A 1 87 ? 17.500 10.267 1.454 1.00 61.06 87 ASP A O 1
ATOM 734 N N . ALA A 1 88 ? 17.682 8.927 -0.340 1.00 67.12 88 ALA A N 1
ATOM 735 C CA . ALA A 1 88 ? 17.595 7.637 0.352 1.00 67.12 88 ALA A CA 1
ATOM 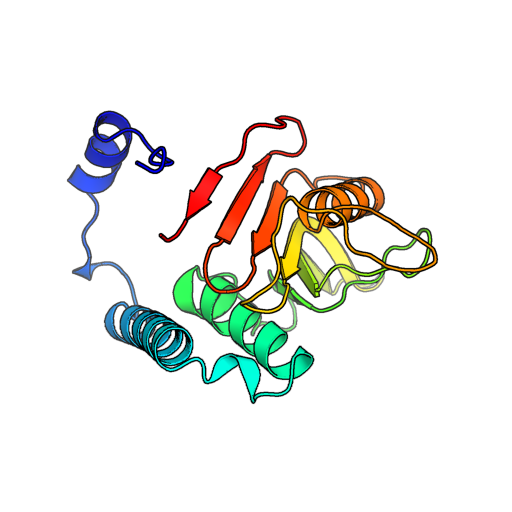736 C C . ALA A 1 88 ? 16.299 7.399 1.154 1.00 67.12 88 ALA A C 1
ATOM 738 O O . ALA A 1 88 ? 16.172 6.360 1.811 1.00 67.12 88 ALA A O 1
ATOM 739 N N . THR A 1 89 ? 15.319 8.306 1.077 1.00 73.25 89 THR A N 1
ATOM 740 C CA . THR A 1 89 ? 13.986 8.068 1.631 1.00 73.25 89 THR A CA 1
ATOM 741 C C . THR A 1 89 ? 13.253 7.032 0.781 1.00 73.25 89 THR A C 1
ATOM 743 O O . THR A 1 89 ? 13.486 6.923 -0.425 1.00 73.25 89 THR A O 1
ATOM 746 N N . LYS A 1 90 ? 12.410 6.216 1.413 1.00 82.25 90 LYS A N 1
ATOM 747 C CA . LYS A 1 90 ? 11.751 5.076 0.772 1.00 82.25 90 LYS A CA 1
ATOM 748 C C . LYS A 1 90 ? 10.270 5.041 1.170 1.00 82.25 90 LYS A C 1
ATOM 750 O O . LYS A 1 90 ? 10.004 5.233 2.358 1.00 82.25 90 LYS A O 1
ATOM 755 N N . PRO A 1 91 ? 9.335 4.848 0.221 1.00 89.44 91 PRO A N 1
ATOM 756 C CA . PRO A 1 91 ? 7.976 4.445 0.562 1.00 89.44 91 PRO A CA 1
ATOM 757 C C . PRO A 1 91 ? 7.999 3.030 1.155 1.00 89.44 91 PRO A C 1
ATOM 759 O O . PRO A 1 91 ? 8.984 2.301 0.983 1.00 89.44 91 PRO A O 1
ATOM 762 N N . ASP A 1 92 ? 6.911 2.622 1.810 1.00 91.50 92 ASP A N 1
ATOM 763 C CA . ASP A 1 92 ? 6.787 1.250 2.319 1.00 91.50 92 ASP A CA 1
ATOM 764 C C . ASP A 1 92 ? 6.832 0.226 1.165 1.00 91.50 92 ASP A C 1
ATOM 766 O O . ASP A 1 92 ? 7.512 -0.794 1.269 1.00 91.50 92 ASP A O 1
ATOM 770 N N . ALA A 1 93 ? 6.198 0.525 0.022 1.00 94.31 93 ALA A N 1
ATOM 771 C CA . ALA A 1 93 ? 6.345 -0.269 -1.200 1.00 94.31 93 ALA A CA 1
ATOM 772 C C . ALA A 1 93 ? 6.136 0.528 -2.498 1.00 94.31 93 ALA A C 1
ATOM 774 O O . ALA A 1 93 ? 5.691 1.675 -2.508 1.00 94.31 93 ALA A O 1
ATOM 775 N N . ALA A 1 94 ? 6.457 -0.111 -3.619 1.00 93.81 94 ALA A N 1
ATOM 776 C CA . ALA A 1 94 ? 6.204 0.356 -4.972 1.00 93.81 94 ALA A CA 1
ATOM 777 C C . ALA A 1 94 ? 5.627 -0.775 -5.835 1.00 93.81 94 ALA A C 1
ATOM 779 O O . ALA A 1 94 ? 6.069 -1.922 -5.730 1.00 93.81 94 ALA A O 1
ATOM 780 N N . LEU A 1 95 ? 4.679 -0.434 -6.714 1.00 94.44 95 LEU A N 1
ATOM 781 C CA . LEU A 1 95 ? 4.224 -1.308 -7.796 1.00 94.44 95 LEU A CA 1
ATOM 782 C C . LEU A 1 95 ? 4.784 -0.817 -9.124 1.00 94.44 95 LEU A C 1
ATOM 784 O O . LEU A 1 95 ? 4.887 0.390 -9.362 1.00 94.44 95 LEU A O 1
ATOM 788 N N . GLY A 1 96 ? 5.129 -1.747 -9.999 1.00 92.44 96 GLY A N 1
ATOM 789 C CA . GLY A 1 96 ? 5.786 -1.424 -11.254 1.00 92.44 96 GLY A CA 1
ATOM 790 C C . GLY A 1 96 ? 6.160 -2.663 -12.042 1.00 92.44 96 GLY A C 1
ATOM 791 O O . GLY A 1 96 ? 5.713 -3.757 -11.720 1.00 92.44 96 GLY A O 1
ATOM 792 N N . ILE A 1 97 ? 6.992 -2.489 -13.061 1.00 91.00 97 ILE A N 1
ATOM 793 C CA . ILE A 1 97 ? 7.616 -3.599 -13.779 1.00 91.00 97 ILE A CA 1
ATOM 794 C C . ILE A 1 97 ? 9.082 -3.625 -13.363 1.00 91.00 97 ILE A C 1
ATOM 796 O O . ILE A 1 97 ? 9.856 -2.726 -13.695 1.00 91.00 97 ILE A O 1
ATOM 800 N N . PHE A 1 98 ? 9.450 -4.649 -12.600 1.00 90.19 98 PHE A N 1
ATOM 801 C CA . PHE A 1 98 ? 10.808 -4.839 -12.111 1.00 90.19 98 PHE A CA 1
ATOM 802 C C . PHE A 1 98 ? 11.382 -6.110 -12.711 1.00 90.19 98 PHE A C 1
ATOM 804 O O . PHE A 1 98 ? 10.750 -7.166 -12.640 1.00 90.19 98 PHE A O 1
ATOM 811 N N . HIS A 1 99 ? 12.572 -6.011 -13.292 1.00 88.25 99 HIS A N 1
ATOM 812 C CA . HIS A 1 99 ? 13.228 -7.163 -13.889 1.00 88.25 99 HIS A CA 1
ATOM 813 C C . HIS A 1 99 ? 14.747 -7.054 -13.821 1.00 88.25 99 HIS A C 1
ATOM 815 O O . HIS A 1 99 ? 15.315 -5.963 -13.734 1.00 88.25 99 HIS A O 1
ATOM 821 N N . ILE A 1 100 ? 15.405 -8.211 -13.839 1.00 86.88 100 ILE A N 1
ATOM 822 C CA . ILE A 1 100 ? 16.866 -8.303 -13.882 1.00 86.88 100 ILE A CA 1
ATOM 823 C C . ILE A 1 100 ? 17.297 -8.391 -15.346 1.00 86.88 100 ILE A C 1
ATOM 825 O O . ILE A 1 100 ? 16.826 -9.256 -16.082 1.00 86.88 100 ILE A O 1
ATOM 829 N N . ASN A 1 101 ? 18.212 -7.516 -15.751 1.00 85.88 101 ASN A N 1
ATOM 830 C CA . ASN A 1 101 ? 18.890 -7.556 -17.041 1.00 85.88 101 ASN A CA 1
ATOM 831 C C . ASN A 1 101 ? 20.418 -7.583 -16.849 1.00 85.88 101 ASN A C 1
ATOM 833 O O . ASN A 1 101 ? 20.922 -7.558 -15.725 1.00 85.88 101 ASN A O 1
ATOM 837 N N . GLU A 1 102 ? 21.168 -7.633 -17.951 1.00 84.62 102 GLU A N 1
ATOM 838 C CA . GLU A 1 102 ? 22.638 -7.715 -17.939 1.00 84.62 102 GLU A CA 1
ATOM 839 C C . GLU A 1 102 ? 23.317 -6.530 -17.224 1.00 84.62 102 GLU A C 1
ATOM 841 O O . GLU A 1 102 ? 24.436 -6.659 -16.734 1.00 84.62 102 GLU A O 1
ATOM 846 N N . SER A 1 103 ? 22.640 -5.381 -17.135 1.00 83.50 103 SER A N 1
ATOM 847 C CA . SER A 1 103 ? 23.137 -4.150 -16.505 1.00 83.50 103 SER A CA 1
ATOM 848 C C . SER A 1 103 ? 22.656 -3.956 -15.058 1.00 83.50 103 SER A C 1
ATOM 850 O O . SER A 1 103 ? 23.013 -2.961 -14.425 1.00 83.50 103 SER A O 1
ATOM 852 N N . GLY A 1 104 ? 21.857 -4.881 -14.513 1.00 83.75 104 GLY A N 1
ATOM 853 C CA . GLY A 1 104 ? 21.321 -4.824 -13.152 1.00 83.75 104 GLY A CA 1
ATOM 854 C C . GLY A 1 104 ? 19.793 -4.881 -13.097 1.00 83.75 104 GLY A C 1
ATOM 855 O O . GLY A 1 104 ? 19.150 -5.531 -13.915 1.00 83.75 104 GLY A O 1
ATOM 856 N N . ILE A 1 105 ? 19.199 -4.237 -12.087 1.00 82.38 105 ILE A N 1
ATOM 857 C CA . ILE A 1 105 ? 17.738 -4.202 -11.911 1.00 82.38 105 ILE A CA 1
ATOM 858 C C . ILE A 1 105 ? 17.177 -2.972 -12.620 1.00 82.38 105 ILE A C 1
ATOM 860 O O . ILE A 1 105 ? 17.455 -1.841 -12.203 1.00 82.38 105 ILE A O 1
ATOM 864 N N . ASP A 1 106 ? 16.337 -3.193 -13.625 1.00 86.56 106 ASP A N 1
ATOM 865 C CA . ASP A 1 106 ? 15.495 -2.142 -14.185 1.00 86.56 106 ASP A CA 1
ATOM 866 C C . ASP A 1 106 ? 14.251 -1.942 -13.309 1.00 86.56 106 ASP A C 1
ATOM 868 O O . ASP A 1 106 ? 13.655 -2.900 -12.808 1.00 86.56 106 ASP A O 1
ATOM 872 N N . ASN A 1 107 ? 13.896 -0.680 -13.068 1.00 87.06 107 ASN A N 1
ATOM 873 C CA . ASN A 1 107 ? 12.802 -0.306 -12.179 1.00 87.06 107 ASN A CA 1
ATOM 874 C C . ASN A 1 107 ? 11.866 0.673 -12.890 1.00 87.06 107 ASN A C 1
ATOM 876 O O . ASN A 1 107 ? 12.099 1.882 -12.857 1.00 87.06 107 ASN A O 1
ATOM 880 N N . ASP A 1 108 ? 10.772 0.163 -13.450 1.00 90.62 108 ASP A N 1
ATOM 881 C CA . ASP A 1 108 ? 9.673 0.989 -13.949 1.00 90.62 108 ASP A CA 1
ATOM 882 C C . ASP A 1 108 ? 8.595 1.130 -12.869 1.00 90.62 108 ASP A C 1
ATOM 884 O O . ASP A 1 108 ? 7.622 0.376 -12.827 1.00 90.62 108 ASP A O 1
ATOM 888 N N . VAL A 1 109 ? 8.798 2.066 -11.939 1.00 91.56 109 VAL A N 1
ATOM 889 C CA . VAL A 1 109 ? 7.836 2.339 -10.860 1.00 91.56 109 VAL A CA 1
ATOM 890 C C . VAL A 1 109 ? 6.618 3.070 -11.422 1.00 91.56 109 VAL A C 1
ATOM 892 O O . VAL A 1 109 ? 6.742 4.152 -11.992 1.00 91.56 109 VAL A O 1
ATOM 895 N N . GLN A 1 110 ? 5.428 2.515 -11.191 1.00 93.31 110 GLN A N 1
ATOM 896 C CA . GLN A 1 110 ? 4.150 3.068 -11.654 1.00 93.31 110 GLN A CA 1
ATOM 897 C C . GLN A 1 110 ? 3.261 3.550 -10.500 1.00 93.31 110 GLN A C 1
ATOM 899 O O . GLN A 1 110 ? 2.454 4.469 -10.680 1.00 93.31 110 GLN A O 1
ATOM 904 N N . VAL A 1 111 ? 3.427 2.955 -9.314 1.00 94.25 111 VAL A N 1
ATOM 905 C CA . VAL A 1 111 ? 2.658 3.261 -8.103 1.00 94.25 111 VAL A CA 1
ATOM 906 C C . VAL A 1 111 ? 3.583 3.293 -6.891 1.00 94.25 111 VAL A C 1
ATOM 908 O O . VAL A 1 111 ? 4.419 2.405 -6.735 1.00 94.25 111 VAL A O 1
ATOM 911 N N . VAL A 1 112 ? 3.391 4.255 -5.992 1.00 94.56 112 VAL A N 1
ATOM 912 C CA . VAL A 1 112 ? 3.976 4.228 -4.638 1.00 94.56 112 VAL A CA 1
ATOM 913 C C . VAL A 1 112 ? 2.911 3.885 -3.603 1.00 94.56 112 VAL A C 1
ATOM 915 O O . VAL A 1 112 ? 1.771 4.330 -3.724 1.00 94.56 112 VAL A O 1
ATOM 918 N N . ILE A 1 113 ? 3.282 3.110 -2.587 1.00 95.31 113 ILE A N 1
ATOM 919 C CA . ILE A 1 113 ? 2.413 2.689 -1.488 1.00 95.31 113 ILE A CA 1
ATOM 920 C C . ILE A 1 113 ? 3.017 3.177 -0.167 1.00 95.31 113 ILE A C 1
ATOM 922 O O . ILE A 1 113 ? 4.147 2.823 0.166 1.00 95.31 113 ILE A O 1
ATOM 926 N N . GLU A 1 114 ? 2.242 3.948 0.594 1.00 94.31 114 GLU A N 1
ATOM 927 C CA . GLU A 1 114 ? 2.560 4.355 1.967 1.00 94.31 114 GLU A CA 1
ATOM 928 C C . GLU A 1 114 ? 1.523 3.771 2.936 1.00 94.31 114 GLU A C 1
ATOM 930 O O . GLU A 1 114 ? 0.317 3.994 2.795 1.00 94.31 114 GLU A O 1
ATOM 935 N N . ILE A 1 115 ? 1.991 3.047 3.947 1.00 93.62 115 ILE A N 1
ATOM 936 C CA . ILE A 1 115 ? 1.182 2.398 4.973 1.00 93.62 115 ILE A CA 1
ATOM 937 C C . ILE A 1 115 ? 1.469 3.029 6.339 1.00 93.62 115 ILE A C 1
ATOM 939 O O . ILE A 1 115 ? 2.613 3.217 6.760 1.00 93.62 115 ILE A O 1
ATOM 943 N N . LYS A 1 116 ? 0.408 3.330 7.082 1.00 91.19 116 LYS A N 1
ATOM 944 C CA . LYS A 1 116 ? 0.459 3.823 8.462 1.00 91.19 116 LYS A CA 1
ATOM 945 C C . LYS A 1 116 ? -0.279 2.886 9.411 1.00 91.19 116 LYS A C 1
ATOM 947 O O . LYS A 1 116 ? -1.063 2.047 8.984 1.00 91.19 116 LYS A O 1
ATOM 952 N N . ASP A 1 117 ? -0.070 3.084 10.706 1.00 87.38 117 ASP A N 1
ATOM 953 C CA . ASP A 1 117 ? -0.805 2.372 11.751 1.00 87.38 117 ASP A CA 1
ATOM 954 C C . ASP A 1 117 ? -2.310 2.625 11.681 1.00 87.38 117 ASP A C 1
ATOM 956 O O . ASP A 1 117 ? -2.746 3.714 11.302 1.00 87.38 117 ASP A O 1
ATOM 960 N N . ALA A 1 118 ? -3.096 1.664 12.172 1.00 87.00 118 ALA A N 1
ATOM 961 C CA . ALA A 1 118 ? -4.559 1.683 12.115 1.00 87.00 118 ALA A CA 1
ATOM 962 C C . ALA A 1 118 ? -5.227 2.926 12.720 1.00 87.00 118 ALA A C 1
ATOM 964 O O . ALA A 1 118 ? -6.316 3.309 12.304 1.00 87.00 118 ALA A O 1
ATOM 965 N N . ASN A 1 119 ? -4.570 3.579 13.680 1.00 85.75 119 ASN A N 1
ATOM 966 C CA . ASN A 1 119 ? -5.101 4.766 14.356 1.00 85.75 119 ASN A CA 1
ATOM 967 C C . ASN A 1 119 ? -4.622 6.088 13.724 1.00 85.75 119 ASN A C 1
ATOM 969 O O . ASN A 1 119 ? -4.956 7.163 14.220 1.00 85.75 119 ASN A O 1
ATOM 973 N N . THR A 1 120 ? -3.821 6.032 12.657 1.00 87.88 120 THR A N 1
ATOM 974 C CA . THR A 1 120 ? -3.254 7.220 12.013 1.00 87.88 120 THR A CA 1
ATOM 975 C C . THR A 1 120 ? -4.243 7.835 11.027 1.00 87.88 120 THR A C 1
ATOM 977 O O . THR A 1 120 ? -4.704 7.177 10.092 1.00 87.88 120 THR A O 1
ATOM 980 N N . SER A 1 121 ? -4.516 9.133 11.189 1.00 89.62 121 SER A N 1
ATOM 981 C CA . SER A 1 121 ? -5.212 9.933 10.175 1.00 89.62 121 SER A CA 1
ATOM 982 C C . SER A 1 121 ? -4.329 10.114 8.941 1.00 89.62 121 SER A C 1
ATOM 984 O O . SER A 1 121 ? -3.180 10.545 9.052 1.00 89.62 121 SER A O 1
ATOM 986 N N . LEU A 1 122 ? -4.879 9.823 7.759 1.00 90.38 122 LEU A N 1
ATOM 987 C CA . LEU A 1 122 ? -4.167 9.963 6.485 1.00 90.38 122 LEU A CA 1
ATOM 988 C C . LEU A 1 122 ? -4.044 11.420 6.009 1.00 90.38 122 LEU A C 1
ATOM 990 O O . LEU A 1 122 ? -3.160 11.726 5.210 1.00 90.38 122 LEU A O 1
ATOM 994 N N . ASP A 1 123 ? -4.894 12.317 6.518 1.00 89.75 123 ASP A N 1
ATOM 995 C CA . ASP A 1 123 ? -4.973 13.722 6.089 1.00 89.75 123 ASP A CA 1
ATOM 996 C C . ASP A 1 123 ? -4.364 14.696 7.111 1.00 89.75 123 ASP A C 1
ATOM 998 O O . ASP A 1 123 ? -4.056 15.840 6.779 1.00 89.75 123 ASP A O 1
ATOM 1002 N N . THR A 1 124 ? -4.158 14.255 8.355 1.00 88.31 124 THR A N 1
ATOM 1003 C CA . THR A 1 124 ? -3.603 15.105 9.415 1.00 88.31 124 THR A CA 1
ATOM 1004 C C . THR A 1 124 ? -2.071 15.099 9.366 1.00 88.31 124 THR A C 1
ATOM 1006 O O . THR A 1 124 ? -1.471 14.022 9.310 1.00 88.31 124 THR A O 1
ATOM 1009 N N . PRO A 1 125 ? -1.419 16.274 9.417 1.00 86.88 125 PRO A N 1
ATOM 1010 C CA . PRO A 1 125 ? 0.030 16.365 9.549 1.00 86.88 125 PRO A CA 1
ATOM 1011 C C . PRO A 1 125 ? 0.564 15.609 10.770 1.00 86.88 125 PRO A C 1
ATOM 1013 O O . PRO A 1 125 ? -0.016 15.664 11.856 1.00 86.88 125 PRO A O 1
ATOM 1016 N N . GLN A 1 126 ? 1.669 14.884 10.591 1.00 80.88 126 GLN A N 1
ATOM 1017 C CA . GLN A 1 126 ? 2.316 14.159 11.683 1.00 80.88 126 GLN A CA 1
ATOM 1018 C C . GLN A 1 126 ? 3.274 15.074 12.456 1.00 80.88 126 GLN A C 1
ATOM 1020 O O . GLN A 1 126 ? 4.113 15.742 11.858 1.00 80.88 126 GLN A O 1
ATOM 1025 N N . ASN A 1 127 ? 3.238 15.024 13.792 1.00 67.94 127 ASN A N 1
ATOM 1026 C CA . ASN A 1 127 ? 4.174 15.747 14.665 1.00 67.94 127 ASN A CA 1
ATOM 1027 C C . ASN A 1 127 ? 5.584 15.116 14.653 1.00 67.94 127 ASN A C 1
ATOM 1029 O O . ASN A 1 127 ? 6.060 14.593 15.661 1.00 67.94 127 ASN A O 1
ATOM 1033 N N . ARG A 1 128 ? 6.276 15.146 13.510 1.00 66.56 128 ARG A N 1
ATOM 1034 C CA . ARG A 1 128 ? 7.699 14.791 13.403 1.00 66.56 128 ARG A CA 1
ATOM 1035 C C . ARG A 1 128 ? 8.539 16.067 13.393 1.00 66.56 128 ARG A C 1
ATOM 1037 O O . ARG A 1 128 ? 8.266 16.982 12.623 1.00 66.56 128 ARG A O 1
ATOM 1044 N N . LYS A 1 129 ? 9.606 16.099 14.206 1.00 53.16 129 LYS A N 1
ATOM 1045 C CA . LYS A 1 129 ? 10.488 17.271 14.421 1.00 53.16 129 LYS A CA 1
ATOM 1046 C C . LYS A 1 129 ? 11.038 17.923 13.140 1.00 53.16 129 LYS A C 1
ATOM 1048 O O . LYS A 1 129 ? 11.392 19.093 13.189 1.00 53.16 129 LYS A O 1
ATOM 1053 N N . ALA A 1 130 ? 11.131 17.186 12.032 1.00 56.53 130 ALA A N 1
ATOM 1054 C CA . ALA A 1 130 ? 11.729 17.660 10.782 1.00 56.53 130 ALA A CA 1
ATOM 1055 C C . ALA A 1 130 ? 10.737 17.826 9.616 1.00 56.53 130 ALA A C 1
ATOM 1057 O O . ALA A 1 130 ? 11.077 18.478 8.636 1.00 56.53 130 ALA A O 1
ATOM 1058 N N . PHE A 1 131 ? 9.536 17.239 9.684 1.00 62.62 131 PHE A N 1
ATOM 1059 C CA . PHE A 1 131 ? 8.603 17.201 8.553 1.00 62.62 131 PHE A CA 1
ATOM 1060 C C . PHE A 1 131 ? 7.163 17.045 9.053 1.00 62.62 131 PHE A C 1
ATOM 1062 O O . PHE A 1 131 ? 6.755 15.957 9.454 1.00 62.62 131 PHE A O 1
ATOM 1069 N N . ASN A 1 132 ? 6.399 18.139 9.024 1.00 80.50 132 ASN A N 1
ATOM 1070 C CA . ASN A 1 132 ? 5.003 18.185 9.461 1.00 80.50 132 ASN A CA 1
ATOM 1071 C C . ASN A 1 132 ? 4.053 18.081 8.259 1.00 80.50 132 ASN A C 1
ATOM 1073 O O . ASN A 1 132 ? 3.404 19.053 7.875 1.00 80.50 132 ASN A O 1
ATOM 1077 N N . ILE A 1 133 ? 4.029 16.915 7.615 1.00 86.75 133 ILE A N 1
ATOM 1078 C CA . ILE A 1 133 ? 3.167 16.636 6.457 1.00 86.75 133 ILE A CA 1
ATOM 1079 C C . ILE A 1 133 ? 2.242 15.454 6.750 1.00 86.75 133 ILE A C 1
ATOM 1081 O O . ILE A 1 133 ? 2.536 14.627 7.616 1.00 86.75 133 ILE A O 1
ATOM 1085 N N . SER A 1 134 ? 1.103 15.391 6.060 1.00 90.12 134 SER A N 1
ATOM 1086 C CA . SER A 1 134 ? 0.187 14.254 6.172 1.00 90.12 134 SER A CA 1
ATOM 1087 C C . SER A 1 134 ? 0.761 13.014 5.471 1.00 90.12 134 SER A C 1
ATOM 1089 O O . SER A 1 134 ? 1.585 13.159 4.559 1.00 90.12 134 SER A O 1
ATOM 1091 N N . PRO A 1 135 ? 0.323 11.796 5.839 1.00 91.44 135 PRO A N 1
ATOM 1092 C CA . PRO A 1 135 ? 0.662 10.575 5.104 1.00 91.44 135 PRO A CA 1
ATOM 1093 C C . PRO A 1 135 ? 0.395 10.673 3.598 1.00 91.44 135 PRO A C 1
ATOM 1095 O O . PRO A 1 135 ? 1.223 10.242 2.800 1.00 91.44 135 PRO A O 1
ATOM 1098 N N . V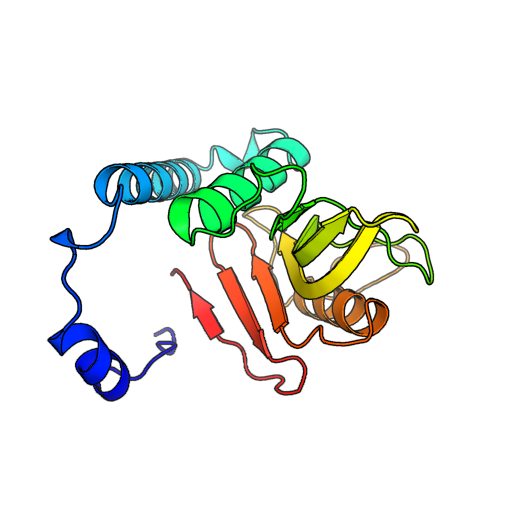AL A 1 136 ? -0.716 11.304 3.203 1.00 91.50 136 VAL A N 1
ATOM 1099 C CA . VAL A 1 136 ? -1.023 11.560 1.789 1.00 91.50 136 VAL A CA 1
ATOM 1100 C C . VAL A 1 136 ? 0.050 12.429 1.142 1.00 91.50 136 VAL A C 1
ATOM 1102 O O . VAL A 1 136 ? 0.637 12.028 0.138 1.00 91.50 136 VAL A O 1
ATOM 1105 N N . SER A 1 137 ? 0.378 13.576 1.737 1.00 90.69 137 SER A N 1
ATOM 1106 C CA . SER A 1 137 ? 1.420 14.461 1.206 1.00 90.69 137 SER A CA 1
ATOM 1107 C C . SER A 1 137 ? 2.794 13.786 1.155 1.00 90.69 137 SER A C 1
ATOM 1109 O O . SER A 1 137 ? 3.558 14.021 0.221 1.00 90.69 137 SER A O 1
ATOM 1111 N N . GLN A 1 138 ? 3.108 12.922 2.125 1.00 89.62 138 GLN A N 1
ATOM 1112 C CA . GLN A 1 138 ? 4.344 12.139 2.138 1.00 89.62 138 GLN A CA 1
ATOM 1113 C C . GLN A 1 138 ? 4.406 11.171 0.949 1.00 89.62 138 GLN A C 1
ATOM 1115 O O . GLN A 1 138 ? 5.424 11.109 0.263 1.00 89.62 138 GLN A O 1
ATOM 1120 N N . ALA A 1 139 ? 3.312 10.473 0.653 1.00 91.06 139 ALA A N 1
ATOM 1121 C CA . ALA A 1 139 ? 3.251 9.544 -0.468 1.00 91.06 139 ALA A CA 1
ATOM 1122 C C . ALA A 1 139 ? 3.372 10.260 -1.830 1.00 91.06 139 ALA A C 1
ATOM 1124 O O . ALA A 1 139 ? 4.112 9.808 -2.704 1.00 91.06 139 ALA A O 1
ATOM 1125 N N . PHE A 1 140 ? 2.747 11.433 -1.993 1.00 91.31 140 PHE A N 1
ATOM 1126 C CA . PHE A 1 140 ? 2.945 12.280 -3.181 1.00 91.31 140 PHE A CA 1
ATOM 1127 C C . PHE A 1 140 ? 4.392 12.770 -3.328 1.00 91.31 140 PHE A C 1
ATOM 1129 O O . PHE A 1 140 ? 4.917 12.817 -4.442 1.00 91.31 140 PHE A O 1
ATOM 1136 N N . LEU A 1 141 ? 5.057 13.097 -2.215 1.00 89.44 141 LEU A N 1
ATOM 1137 C CA . LEU A 1 141 ? 6.475 13.452 -2.214 1.00 89.44 141 LEU A CA 1
ATOM 1138 C C . LEU A 1 141 ? 7.364 12.269 -2.630 1.00 89.44 141 LEU A C 1
ATOM 1140 O O . LEU A 1 141 ? 8.396 12.484 -3.259 1.00 89.44 141 LEU A O 1
ATOM 1144 N N . TYR A 1 142 ? 6.992 11.027 -2.311 1.00 88.69 142 TYR A N 1
ATOM 1145 C CA . TYR A 1 142 ? 7.706 9.857 -2.827 1.00 88.69 142 TYR A CA 1
ATOM 1146 C C . TYR A 1 142 ? 7.485 9.664 -4.323 1.00 88.69 142 TYR A C 1
ATOM 1148 O O . TYR A 1 142 ? 8.462 9.491 -5.049 1.00 88.69 142 TYR A O 1
ATOM 1156 N N . ALA A 1 143 ? 6.242 9.762 -4.803 1.00 89.44 143 ALA A N 1
ATOM 1157 C CA . ALA A 1 143 ? 5.942 9.652 -6.231 1.00 89.44 143 ALA A CA 1
ATOM 1158 C C . ALA A 1 143 ? 6.739 10.661 -7.074 1.00 89.44 143 ALA A C 1
ATOM 1160 O O . ALA A 1 143 ? 7.324 10.286 -8.089 1.00 89.44 143 ALA A O 1
ATOM 1161 N N . SER A 1 144 ? 6.841 11.918 -6.621 1.00 86.56 144 SER A N 1
ATOM 1162 C CA . SER A 1 144 ? 7.592 12.956 -7.341 1.00 86.56 144 SER A CA 1
ATOM 1163 C C . SER A 1 144 ? 9.098 12.676 -7.426 1.00 86.56 144 SER A C 1
ATOM 1165 O O . SER A 1 144 ? 9.750 13.117 -8.371 1.00 86.56 144 SER A O 1
ATOM 1167 N N . LYS A 1 145 ? 9.649 11.911 -6.474 1.00 85.31 145 LYS A N 1
ATOM 1168 C CA . LYS A 1 145 ? 11.067 11.515 -6.431 1.00 85.31 145 LYS A CA 1
ATOM 1169 C C . LYS A 1 145 ? 11.378 10.244 -7.216 1.00 85.31 145 LYS A C 1
ATOM 1171 O O . LYS A 1 145 ? 12.541 10.034 -7.554 1.00 85.31 145 LYS A O 1
ATOM 1176 N N . MET A 1 146 ? 10.384 9.396 -7.484 1.00 81.69 146 MET A N 1
ATOM 1177 C CA . MET A 1 146 ? 10.589 8.196 -8.304 1.00 81.69 146 MET A CA 1
ATOM 1178 C C . MET A 1 146 ? 10.813 8.551 -9.780 1.00 81.69 146 MET A C 1
ATOM 1180 O O . MET A 1 146 ? 11.549 7.847 -10.469 1.00 81.69 146 MET A O 1
ATOM 1184 N N . GLY A 1 147 ? 10.249 9.674 -10.243 1.00 69.31 147 GLY A N 1
ATOM 1185 C CA . GLY A 1 147 ? 10.316 10.094 -11.643 1.00 69.31 147 GLY A CA 1
ATOM 1186 C C . GLY A 1 147 ? 9.602 9.120 -12.590 1.00 69.31 147 GLY A C 1
ATOM 1187 O O . GLY A 1 147 ? 8.900 8.203 -12.164 1.00 69.31 147 GLY A O 1
ATOM 1188 N N . GLY A 1 148 ? 9.770 9.326 -13.898 1.00 74.12 148 GLY A N 1
ATOM 1189 C CA . GLY A 1 148 ? 9.304 8.381 -14.918 1.00 74.12 148 GLY A CA 1
ATOM 1190 C C . GLY A 1 148 ? 7.783 8.173 -14.949 1.00 74.12 148 GLY A C 1
ATOM 1191 O O . GLY A 1 148 ? 7.015 9.133 -15.004 1.00 74.12 148 GLY A O 1
ATOM 1192 N N . ASN A 1 149 ? 7.356 6.906 -14.955 1.00 86.00 149 ASN A N 1
ATOM 1193 C CA . ASN A 1 149 ? 5.964 6.485 -15.154 1.00 86.00 149 ASN A CA 1
ATOM 1194 C C . ASN A 1 149 ? 5.123 6.422 -13.868 1.00 86.00 149 ASN A C 1
ATOM 1196 O O . ASN A 1 149 ? 3.984 5.948 -13.915 1.00 86.00 149 ASN A O 1
ATOM 1200 N N . CYS A 1 150 ? 5.634 6.912 -12.734 1.00 90.25 150 CYS A N 1
ATOM 1201 C CA . CYS A 1 150 ? 4.923 6.876 -11.459 1.00 90.25 150 CYS A CA 1
ATOM 1202 C C . CYS A 1 150 ? 3.713 7.824 -11.469 1.00 90.25 150 CYS A C 1
ATOM 1204 O O . CYS A 1 150 ? 3.816 9.012 -11.162 1.00 90.25 150 CYS A O 1
ATOM 1206 N N . LYS A 1 151 ? 2.544 7.290 -11.834 1.00 89.75 151 LYS A N 1
ATOM 1207 C CA . LYS A 1 151 ? 1.297 8.047 -12.028 1.00 89.75 151 LYS A CA 1
ATOM 1208 C C . LYS A 1 151 ? 0.275 7.826 -10.926 1.00 89.75 151 LYS A C 1
ATOM 1210 O O . LYS A 1 151 ? -0.766 8.474 -10.952 1.00 89.75 151 LYS A O 1
ATOM 1215 N N . TRP A 1 152 ? 0.549 6.947 -9.969 1.00 92.12 152 TRP A N 1
ATOM 1216 C CA . TRP A 1 152 ? -0.397 6.622 -8.911 1.00 92.12 152 TRP A CA 1
ATOM 1217 C C . TRP A 1 152 ? 0.242 6.642 -7.530 1.00 92.12 152 TRP A C 1
ATOM 1219 O O . TRP A 1 152 ? 1.403 6.282 -7.338 1.00 92.12 152 TRP A O 1
ATOM 1229 N N . VAL A 1 153 ? -0.563 7.046 -6.558 1.00 92.75 153 VAL A N 1
ATOM 1230 C CA . VAL A 1 153 ? -0.227 7.062 -5.140 1.00 92.75 153 VAL A CA 1
ATOM 1231 C C . VAL A 1 153 ? -1.281 6.249 -4.406 1.00 92.75 153 VAL A C 1
ATOM 1233 O O . VAL A 1 153 ? -2.479 6.463 -4.592 1.00 92.75 153 VAL A O 1
ATOM 1236 N N . VAL A 1 154 ? -0.831 5.329 -3.563 1.00 94.88 154 VAL A N 1
ATOM 1237 C CA . VAL A 1 154 ? -1.676 4.540 -2.674 1.00 94.88 154 VAL A CA 1
ATOM 1238 C C . VAL A 1 154 ? -1.294 4.838 -1.238 1.00 94.88 154 VAL A C 1
ATOM 1240 O O . VAL A 1 154 ? -0.119 4.823 -0.879 1.00 94.88 154 VAL A O 1
ATOM 1243 N N . VAL A 1 155 ? -2.297 5.106 -0.409 1.00 94.31 155 VAL A N 1
ATOM 1244 C CA . VAL A 1 155 ? -2.101 5.373 1.016 1.00 94.31 155 VAL A CA 1
ATOM 1245 C C . VAL A 1 155 ? -3.100 4.568 1.817 1.00 94.31 155 VAL A C 1
ATOM 1247 O O . VAL A 1 155 ? -4.289 4.575 1.500 1.00 94.31 155 VAL A O 1
ATOM 1250 N N . SER A 1 156 ?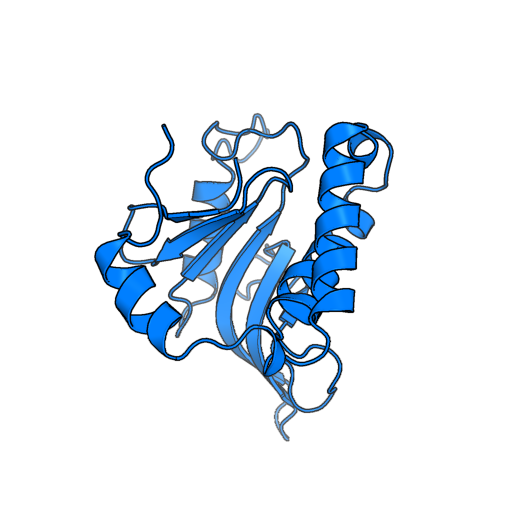 -2.641 3.886 2.861 1.00 94.38 156 SER A N 1
ATOM 1251 C CA . SER A 1 156 ? -3.522 3.115 3.731 1.00 94.38 156 SER A CA 1
ATOM 1252 C C . SER A 1 156 ? -3.120 3.216 5.193 1.00 94.38 156 SER A C 1
ATOM 1254 O O . SER A 1 156 ? -1.954 3.379 5.532 1.00 94.38 156 SER A O 1
ATOM 1256 N N . ASN A 1 157 ? -4.109 3.093 6.068 1.00 91.81 157 ASN A N 1
ATOM 1257 C CA . ASN A 1 157 ? -3.927 2.832 7.490 1.00 91.81 157 ASN A CA 1
ATOM 1258 C C . ASN A 1 157 ? -4.558 1.482 7.875 1.00 91.81 157 ASN A C 1
ATOM 1260 O O . ASN A 1 157 ? -5.139 1.358 8.943 1.00 91.81 157 ASN A O 1
ATOM 1264 N N . PHE A 1 158 ? -4.561 0.493 6.976 1.00 91.06 158 PHE A N 1
ATOM 1265 C CA . PHE A 1 158 ? -5.262 -0.796 7.102 1.00 91.06 158 PHE A CA 1
ATOM 1266 C C . PHE A 1 158 ? -6.801 -0.719 7.139 1.00 91.06 158 PHE A C 1
ATOM 1268 O O . PHE A 1 158 ? -7.455 -1.644 6.666 1.00 91.06 158 PHE A O 1
ATOM 1275 N N . THR A 1 159 ? -7.392 0.352 7.680 1.00 88.75 159 THR A N 1
ATOM 1276 C CA . THR A 1 159 ? -8.853 0.538 7.770 1.00 88.75 159 THR A CA 1
ATOM 1277 C C . THR A 1 159 ? -9.450 1.042 6.460 1.00 88.75 159 THR A C 1
ATOM 1279 O O . THR A 1 159 ? -10.532 0.615 6.072 1.00 88.75 159 THR A O 1
ATOM 1282 N N . GLU A 1 160 ? -8.719 1.910 5.761 1.00 89.12 160 GLU A N 1
ATOM 1283 C CA . GLU A 1 160 ? -9.054 2.412 4.434 1.00 89.12 160 GLU A CA 1
ATOM 1284 C C . GLU A 1 160 ? -7.828 2.309 3.520 1.00 89.12 160 GLU A C 1
ATOM 1286 O O . GLU A 1 160 ? -6.684 2.446 3.965 1.00 89.12 160 GLU A O 1
ATOM 1291 N N . ILE A 1 161 ? -8.058 2.078 2.228 1.00 92.06 161 ILE A N 1
ATOM 1292 C CA . ILE A 1 161 ? -7.037 2.154 1.178 1.00 92.06 161 ILE A CA 1
ATOM 1293 C C . ILE A 1 161 ? -7.467 3.248 0.211 1.00 92.06 161 ILE A C 1
ATOM 1295 O O . ILE A 1 161 ? -8.563 3.203 -0.345 1.00 92.06 161 ILE A O 1
ATOM 1299 N N . ARG A 1 162 ? -6.613 4.244 -0.005 1.00 90.50 162 ARG A N 1
ATOM 1300 C CA . ARG A 1 162 ? -6.899 5.371 -0.887 1.00 90.50 162 ARG A CA 1
ATOM 1301 C C . ARG A 1 162 ? -5.980 5.368 -2.095 1.00 90.50 162 ARG A C 1
ATOM 1303 O O . ARG A 1 162 ? -4.773 5.246 -1.930 1.00 90.50 162 ARG A O 1
ATOM 1310 N N . PHE A 1 163 ? -6.548 5.551 -3.279 1.00 89.62 163 PHE A N 1
ATOM 1311 C CA . PHE A 1 163 ? -5.831 5.645 -4.547 1.00 89.62 163 PHE A CA 1
ATOM 1312 C C . PHE A 1 163 ? -5.955 7.066 -5.085 1.00 89.62 163 PHE A C 1
ATOM 1314 O O . PHE A 1 163 ? -7.028 7.670 -5.055 1.00 89.62 163 PHE A O 1
ATOM 1321 N N . TYR A 1 164 ? -4.855 7.598 -5.593 1.00 88.56 164 TYR A N 1
ATOM 1322 C CA . TYR A 1 164 ? -4.789 8.925 -6.181 1.00 88.56 164 TYR A CA 1
ATOM 1323 C C . TYR A 1 164 ? -4.029 8.836 -7.493 1.00 88.56 164 TYR A C 1
ATOM 1325 O O . TYR A 1 164 ? -2.973 8.206 -7.557 1.00 88.56 164 TYR A O 1
ATOM 1333 N N . HIS A 1 165 ? -4.539 9.493 -8.528 1.00 87.94 165 HIS A N 1
ATOM 1334 C CA . HIS A 1 165 ? -3.748 9.724 -9.727 1.00 87.94 165 HIS A CA 1
ATOM 1335 C C . HIS A 1 165 ? -2.840 10.932 -9.484 1.00 87.94 165 HIS A C 1
ATOM 1337 O O . HIS A 1 165 ? -3.301 11.957 -9.001 1.00 87.94 165 HIS A O 1
ATOM 1343 N N . TYR A 1 166 ? -1.565 10.858 -9.849 1.00 80.75 166 TYR A N 1
ATOM 1344 C CA . TYR A 1 166 ? -0.570 11.885 -9.535 1.00 80.75 166 TYR A CA 1
ATOM 1345 C C . TYR A 1 166 ? -0.967 13.281 -10.051 1.00 80.75 166 TYR A C 1
ATOM 1347 O O . TYR A 1 166 ? -0.736 14.281 -9.377 1.00 80.75 166 TYR A O 1
ATOM 1355 N N . SER A 1 167 ? -1.622 13.357 -11.218 1.00 77.50 167 SER A N 1
ATOM 1356 C CA . SER A 1 167 ? -2.095 14.626 -11.800 1.00 77.50 167 SER A CA 1
ATOM 1357 C C . SER A 1 167 ? -3.460 15.105 -11.284 1.00 77.50 167 SER A C 1
ATOM 1359 O O . SER A 1 167 ? -3.918 16.167 -11.696 1.00 77.50 167 SER A O 1
ATOM 1361 N N . SER A 1 168 ? -4.137 14.330 -10.433 1.00 66.12 168 SER A N 1
ATOM 1362 C CA . SER A 1 168 ? -5.447 14.667 -9.876 1.00 66.12 168 SER A CA 1
ATOM 1363 C C . SER A 1 168 ? -5.379 14.633 -8.353 1.00 66.12 168 SER A C 1
ATOM 1365 O O . SER A 1 168 ? -5.195 13.580 -7.753 1.00 66.12 168 SER A O 1
ATOM 1367 N N . GLN A 1 169 ? -5.590 15.776 -7.699 1.00 53.97 169 GLN A N 1
ATOM 1368 C CA . GLN A 1 169 ? -5.704 15.820 -6.234 1.00 53.97 169 GLN A CA 1
ATOM 1369 C C . GLN A 1 169 ? -7.018 15.187 -5.717 1.00 53.97 169 GLN A C 1
ATOM 1371 O O . GLN A 1 169 ? -7.250 15.156 -4.510 1.00 53.97 169 GLN A O 1
ATOM 1376 N N . GLY A 1 170 ? -7.883 14.672 -6.603 1.00 54.41 170 GLY A N 1
ATOM 1377 C CA . GLY A 1 170 ? -9.065 13.897 -6.224 1.00 54.41 170 GLY A CA 1
ATOM 1378 C C . GLY A 1 170 ? -8.689 12.500 -5.717 1.00 54.41 170 GLY A C 1
ATOM 1379 O O . GLY A 1 170 ? -7.857 11.821 -6.316 1.00 54.41 170 GLY A O 1
ATOM 1380 N N . ASN A 1 171 ? -9.304 12.067 -4.614 1.00 51.09 171 ASN A N 1
ATOM 1381 C CA . ASN A 1 171 ? -9.024 10.784 -3.970 1.00 51.09 171 ASN A CA 1
ATOM 1382 C C . ASN A 1 171 ? -10.110 9.737 -4.221 1.00 51.09 171 ASN A C 1
ATOM 1384 O O . ASN A 1 171 ? -11.301 10.038 -4.248 1.00 51.09 171 ASN A O 1
ATOM 1388 N N . ILE A 1 172 ? -9.687 8.482 -4.322 1.00 54.25 172 ILE A N 1
ATOM 1389 C CA . ILE A 1 172 ? -10.542 7.303 -4.451 1.00 54.25 172 ILE A CA 1
ATOM 1390 C C . ILE A 1 172 ? -10.398 6.483 -3.160 1.00 54.25 172 ILE A C 1
ATOM 1392 O O . ILE A 1 172 ? -9.276 6.121 -2.826 1.00 54.25 172 ILE A O 1
ATOM 1396 N N . ARG A 1 173 ? -11.477 6.193 -2.412 1.00 46.19 173 ARG A N 1
ATOM 1397 C CA . ARG A 1 173 ? -11.417 5.465 -1.119 1.00 46.19 173 ARG A CA 1
ATOM 1398 C C . ARG A 1 173 ? -12.033 4.066 -1.205 1.00 46.19 173 ARG A C 1
ATOM 1400 O O . ARG A 1 173 ? -13.203 3.950 -1.555 1.00 46.19 173 ARG A O 1
ATOM 1407 N N . PHE A 1 174 ? -11.289 3.037 -0.810 1.00 48.31 174 PHE A N 1
ATOM 1408 C CA . PHE A 1 174 ? -11.775 1.675 -0.592 1.00 48.31 174 PHE A CA 1
ATOM 1409 C C . PHE A 1 174 ? -11.828 1.373 0.911 1.00 48.31 174 PHE A C 1
ATOM 1411 O O . PHE A 1 174 ? -10.855 1.624 1.621 1.00 48.31 174 PHE A O 1
ATOM 1418 N N . LEU A 1 175 ? -12.945 0.765 1.326 1.00 42.19 175 LEU A N 1
ATOM 1419 C CA . LEU A 1 175 ? -13.308 0.339 2.686 1.00 42.19 175 LEU A CA 1
ATOM 1420 C C . LEU A 1 175 ? -13.752 1.478 3.629 1.00 42.19 175 LEU A C 1
ATOM 1422 O O . LEU A 1 175 ? -13.017 2.423 3.902 1.00 42.19 175 LEU A O 1
ATOM 1426 N N . THR A 1 176 ? -14.989 1.347 4.119 1.00 37.97 176 THR A N 1
ATOM 1427 C CA . THR A 1 176 ? -15.560 2.004 5.309 1.00 37.97 176 THR A CA 1
ATOM 1428 C C . THR A 1 176 ? -16.284 0.951 6.122 1.00 37.97 176 THR A C 1
ATOM 1430 O O . THR A 1 176 ? -17.037 0.184 5.474 1.00 37.97 176 THR A O 1
#

Sequence (176 aa):
MGNAIFSQTFLSQYLKDFRLQSETDIYRKKEIIDTWIAMLRSKRLNAVKEEETKSRFILEIFGDVLGFNYKNPSNWLIREELKSKVDATKPDAALGIFHINESGIDNDVQVVIEIKDANTSLDTPQNRKAFNISPVSQAFLYASKMGGNCKWVVVSNFTEIRFYHYSSQGNIRFLT

pLDDT: mean 83.22, std 12.81, range [37.97, 96.0]

Foldseek 3Di:
DDDALDDPVRVVVVVVPDDCVVDPPSVVLVVLVVVLVVCLVVVVLVVDDPLVVLVCCCCSVVPVNVPQAPPDQAWGFKDAFDAFPPPRHGARIFGATWGQDPVGIDGGTAEGEHEAALPFDQQAFDPDPPGRGGVQVVQLVVLVRNDDNHQWYWYYNSQWIWIDGSVDPDIHIDHD

Secondary structure (DSSP, 8-state):
----SS-HHHHHHHHTT--GGGSTTHHHHHHHHHHHHHHHHTTGGGGS-HHHHHHHHIIIIIIIIT----S-SSEEEEEET---TTTS---SEEEEEEEEETTEEEEEEEEEEEE--TT--SSSPP--TT----HHHHHHHHHHHH-TT--EEEEE-SS-EEEEETT---EEEE--